Protein AF-A0A645E0I7-F1 (afdb_monomer)

Organism: NCBI:txid1076179

Secondary structure (DSSP, 8-state):
-----S-GGGTHHHHHHHHHHHHHHHHHHHTTSS-GGGHHHHHHHHHIIIIIHHHHHHT-

Mean predicted aligned error: 2.28 Å

Sequence (60 aa):
MLTDSRSFLSYPRHEYFRRILCNLIGNDVENGLLPKSEMEFLGQMVENISYYNAKKFFDF

Radius of gyration: 13.74 Å; Cα contacts (8 Å, |Δi|>4): 23; chains: 1; bounding box: 33×22×32 Å

Foldseek 3Di:
DDQPDPDPPSCCVLVVVLVVVCVVVVVCCVVVVDPPVCVVVVVVVSVCVSPVVVCVVVVD

Solvent-accessible surface area (backbone atoms only — not comparable to full-atom values): 3633 Å² total; per-residue (Å²): 128,78,73,92,60,96,51,88,84,39,62,62,54,56,53,54,50,49,52,53,52,50,49,53,53,48,50,34,36,73,72,62,78,36,67,72,91,44,52,68,60,52,50,52,49,52,49,30,64,74,43,52,49,58,35,66,73,70,71,109

InterPro domains:
  IPR003766 Uronate isomerase [PF02614] (1-58)
  IPR032466 Metal-dependent hydrolase [SSF51556] (1-59)

Structure (mmCIF, N/CA/C/O backbone):
data_AF-A0A645E0I7-F1
#
_entry.id   AF-A0A645E0I7-F1
#
loop_
_atom_site.group_PDB
_atom_site.id
_atom_site.type_symbol
_atom_site.label_atom_id
_atom_site.label_alt_id
_atom_site.label_comp_id
_atom_site.label_asym_id
_atom_site.label_entity_id
_atom_site.label_seq_id
_atom_site.pdbx_PDB_ins_code
_atom_site.Cartn_x
_atom_site.Cartn_y
_atom_site.Cartn_z
_atom_site.occupancy
_atom_site.B_iso_or_equiv
_atom_site.auth_seq_id
_atom_site.auth_comp_id
_atom_site.auth_asym_id
_atom_site.auth_atom_id
_atom_site.pdbx_PDB_model_num
ATOM 1 N N . MET A 1 1 ? 1.850 2.174 -4.816 1.00 96.62 1 MET A N 1
ATOM 2 C CA . MET A 1 1 ? 3.258 2.639 -4.847 1.00 96.62 1 MET A CA 1
ATOM 3 C C . MET A 1 1 ? 4.039 1.802 -5.847 1.00 96.62 1 MET A C 1
ATOM 5 O O . MET A 1 1 ? 3.717 0.630 -5.982 1.00 96.62 1 MET A O 1
ATOM 9 N N . LEU A 1 2 ? 5.033 2.379 -6.518 1.00 97.00 2 LEU A N 1
ATOM 10 C CA . LEU A 1 2 ? 5.965 1.695 -7.424 1.00 97.00 2 LEU A CA 1
ATOM 11 C C . LEU A 1 2 ? 7.398 2.120 -7.071 1.00 97.00 2 LEU A C 1
ATOM 13 O O . LEU A 1 2 ? 7.587 3.238 -6.598 1.00 97.00 2 LEU A O 1
ATOM 17 N N . THR A 1 3 ? 8.395 1.244 -7.231 1.00 97.69 3 THR A N 1
ATOM 18 C CA . THR A 1 3 ? 9.778 1.569 -6.820 1.00 97.69 3 THR A CA 1
ATOM 19 C C . THR A 1 3 ? 10.493 2.521 -7.772 1.00 97.69 3 THR A C 1
ATOM 21 O O . THR A 1 3 ? 11.409 3.207 -7.321 1.00 97.69 3 THR A O 1
ATOM 24 N N . ASP A 1 4 ? 10.118 2.506 -9.057 1.00 97.75 4 ASP A N 1
ATOM 25 C CA . ASP A 1 4 ? 10.821 3.164 -10.171 1.00 97.75 4 ASP A CA 1
ATOM 26 C C . ASP A 1 4 ? 12.347 2.977 -10.108 1.00 97.75 4 ASP A C 1
ATOM 28 O O . ASP A 1 4 ? 13.147 3.906 -10.212 1.00 97.75 4 ASP A O 1
ATOM 32 N N . SER A 1 5 ? 12.777 1.751 -9.808 1.00 97.50 5 SER A N 1
ATOM 33 C CA . SER A 1 5 ? 14.177 1.451 -9.543 1.00 97.50 5 SER A CA 1
ATOM 34 C C . SER A 1 5 ? 14.669 0.300 -10.398 1.00 97.50 5 SER A C 1
ATOM 36 O O . SER A 1 5 ? 13.974 -0.687 -10.611 1.00 97.50 5 SER A O 1
ATOM 38 N N . ARG A 1 6 ? 15.934 0.397 -10.811 1.00 97.62 6 ARG A N 1
ATOM 39 C CA . ARG A 1 6 ? 16.671 -0.684 -11.480 1.00 97.62 6 ARG A CA 1
ATOM 40 C C . ARG A 1 6 ? 17.365 -1.637 -10.495 1.00 97.62 6 ARG A C 1
ATOM 42 O O . ARG A 1 6 ? 18.062 -2.548 -10.922 1.00 97.62 6 ARG A O 1
ATOM 49 N N . SER A 1 7 ? 17.229 -1.409 -9.185 1.00 97.44 7 SER A N 1
ATOM 50 C CA . SER A 1 7 ? 17.862 -2.221 -8.139 1.00 97.44 7 SER A CA 1
ATOM 51 C C . SER A 1 7 ? 16.898 -3.265 -7.577 1.00 97.44 7 SER A C 1
ATOM 53 O O . SER A 1 7 ? 15.800 -2.921 -7.132 1.00 97.44 7 SER A O 1
ATOM 55 N N . PHE A 1 8 ? 17.345 -4.521 -7.489 1.00 97.12 8 PHE A N 1
ATOM 56 C CA . PHE A 1 8 ? 16.612 -5.593 -6.801 1.00 97.12 8 PHE A CA 1
ATOM 57 C C . PHE A 1 8 ? 16.410 -5.320 -5.303 1.00 97.12 8 PHE A C 1
ATOM 59 O O . PHE A 1 8 ? 15.467 -5.828 -4.707 1.00 97.12 8 PHE A O 1
ATOM 66 N N . LEU A 1 9 ? 17.241 -4.470 -4.693 1.00 97.88 9 LEU A N 1
ATOM 67 C CA . LEU A 1 9 ? 17.139 -4.095 -3.277 1.00 97.88 9 LEU A CA 1
ATOM 68 C C . LEU A 1 9 ? 16.169 -2.929 -3.033 1.00 97.88 9 LEU A C 1
ATOM 70 O O . LEU A 1 9 ? 16.166 -2.338 -1.959 1.00 97.88 9 LEU A O 1
ATOM 74 N N . SER A 1 10 ? 15.368 -2.547 -4.029 1.00 98.12 10 SER A N 1
ATOM 75 C CA . SER A 1 10 ? 14.478 -1.387 -3.933 1.00 98.12 10 SER A CA 1
ATOM 76 C C . SER A 1 10 ? 13.119 -1.684 -3.295 1.00 98.12 10 SER A C 1
ATOM 78 O O . SER A 1 10 ? 12.433 -0.746 -2.895 1.00 98.12 10 SER A O 1
ATOM 80 N N . TYR A 1 11 ? 12.728 -2.952 -3.142 1.00 97.88 11 TYR A N 1
ATOM 81 C CA . TYR A 1 11 ? 11.422 -3.328 -2.584 1.00 97.88 11 TYR A CA 1
ATOM 82 C C . TYR A 1 11 ? 11.129 -2.822 -1.159 1.00 97.88 11 TYR A C 1
ATOM 84 O O . TYR A 1 11 ? 9.966 -2.495 -0.908 1.00 97.88 11 TYR A O 1
ATOM 92 N N . PRO A 1 12 ? 12.111 -2.625 -0.252 1.00 98.50 12 PRO A N 1
ATOM 93 C CA . PRO A 1 12 ? 11.876 -1.944 1.024 1.00 98.50 12 PRO A CA 1
ATOM 94 C C . PRO A 1 12 ? 11.268 -0.536 0.889 1.00 98.50 12 PRO A C 1
ATOM 96 O O . PRO A 1 12 ? 10.655 -0.038 1.828 1.00 98.50 12 PRO A O 1
ATOM 99 N N . ARG A 1 13 ? 11.333 0.104 -0.289 1.00 98.56 13 ARG A N 1
ATOM 100 C CA . ARG A 1 13 ? 10.600 1.355 -0.564 1.00 98.56 13 ARG A CA 1
ATOM 101 C C . ARG A 1 13 ? 9.084 1.188 -0.425 1.00 98.56 13 ARG A C 1
ATOM 103 O O . ARG A 1 13 ? 8.414 2.120 0.012 1.00 98.56 13 ARG A O 1
ATOM 110 N N . HIS A 1 14 ? 8.539 0.015 -0.757 1.00 98.44 14 HIS A N 1
ATOM 111 C CA . HIS A 1 14 ? 7.123 -0.280 -0.523 1.00 98.44 14 HIS A CA 1
ATOM 112 C C . HIS A 1 14 ? 6.811 -0.394 0.967 1.00 98.44 14 HIS A C 1
ATOM 114 O O . HIS A 1 14 ? 5.766 0.081 1.399 1.00 98.44 14 HIS A O 1
ATOM 120 N N . GLU A 1 15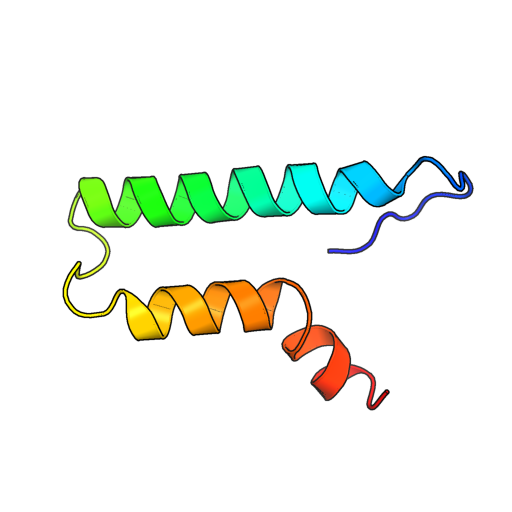 ? 7.705 -0.992 1.756 1.00 98.44 15 GLU A N 1
ATOM 121 C CA . GLU A 1 15 ? 7.549 -1.036 3.210 1.00 98.44 15 GLU A CA 1
ATOM 122 C C . GLU A 1 15 ? 7.572 0.378 3.801 1.00 98.44 15 GLU A C 1
ATOM 124 O O . GLU A 1 15 ? 6.687 0.732 4.576 1.00 98.44 15 GLU A O 1
ATOM 129 N N . TYR A 1 16 ? 8.526 1.212 3.376 1.00 98.50 16 TYR A N 1
ATOM 130 C CA . TYR A 1 16 ? 8.616 2.604 3.812 1.00 98.50 16 TYR A CA 1
ATOM 131 C C . TYR A 1 16 ? 7.336 3.389 3.493 1.00 98.50 16 TYR A C 1
ATOM 133 O O . TYR A 1 16 ? 6.772 4.041 4.370 1.00 98.50 16 TYR A O 1
ATOM 141 N N . PHE A 1 17 ? 6.812 3.246 2.271 1.00 98.75 17 PHE A N 1
ATOM 142 C CA . PHE A 1 17 ? 5.519 3.812 1.882 1.00 98.75 17 PHE A CA 1
ATOM 143 C C . PHE A 1 17 ? 4.371 3.331 2.784 1.00 98.75 17 PHE A C 1
ATOM 145 O O . PHE A 1 17 ? 3.591 4.150 3.264 1.00 98.75 17 PHE A O 1
ATOM 152 N N . ARG A 1 18 ? 4.274 2.021 3.049 1.00 98.69 18 ARG A N 1
ATOM 153 C CA . ARG A 1 18 ? 3.216 1.447 3.901 1.00 98.69 18 ARG A CA 1
ATOM 154 C C . ARG A 1 18 ? 3.286 1.983 5.328 1.00 98.69 18 ARG A C 1
ATOM 156 O O . ARG A 1 18 ? 2.253 2.313 5.893 1.00 98.69 18 ARG A O 1
ATOM 163 N N . ARG A 1 19 ? 4.489 2.129 5.893 1.00 98.69 19 ARG A N 1
ATOM 164 C CA . ARG A 1 19 ? 4.685 2.715 7.230 1.00 98.69 19 ARG A CA 1
ATOM 165 C C . ARG A 1 19 ? 4.205 4.163 7.290 1.00 98.69 19 ARG A C 1
ATOM 167 O O . ARG A 1 19 ? 3.503 4.519 8.228 1.00 98.69 19 ARG A O 1
ATOM 174 N N . ILE A 1 20 ? 4.537 4.974 6.284 1.00 98.75 20 ILE A N 1
ATOM 175 C CA . ILE A 1 20 ? 4.069 6.366 6.199 1.00 98.75 20 ILE A CA 1
ATOM 176 C C . ILE A 1 20 ? 2.542 6.417 6.085 1.00 98.75 20 ILE A C 1
ATOM 178 O O . ILE A 1 20 ? 1.906 7.166 6.821 1.00 98.75 20 ILE A O 1
ATOM 182 N N . LEU A 1 21 ? 1.955 5.600 5.206 1.00 98.69 21 LEU A N 1
ATOM 183 C CA . LEU A 1 21 ? 0.50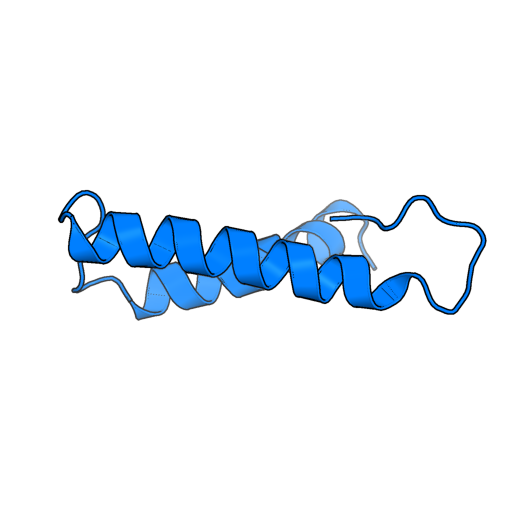6 5.530 5.013 1.00 98.69 21 LEU A CA 1
ATOM 184 C C . LEU A 1 21 ? -0.225 5.130 6.303 1.00 98.69 21 LEU A C 1
ATOM 186 O O . LEU A 1 21 ? -1.175 5.799 6.700 1.00 98.69 21 LEU A O 1
ATOM 190 N N . CYS A 1 22 ? 0.225 4.066 6.972 1.00 98.44 22 CYS A N 1
ATOM 191 C CA . CYS A 1 22 ? -0.394 3.608 8.212 1.00 98.44 22 CYS A CA 1
ATOM 192 C C . CYS A 1 22 ? -0.225 4.619 9.350 1.00 98.44 22 CYS A C 1
ATOM 194 O O . CYS A 1 22 ? -1.162 4.801 10.119 1.00 98.44 22 CYS A O 1
ATOM 196 N N . ASN A 1 23 ? 0.920 5.307 9.443 1.00 98.69 23 ASN A N 1
ATOM 197 C CA . ASN A 1 23 ? 1.100 6.379 10.425 1.00 98.69 23 ASN A CA 1
ATOM 198 C C . ASN A 1 23 ? 0.151 7.553 10.168 1.00 98.69 23 ASN A C 1
ATOM 200 O O . ASN A 1 23 ? -0.416 8.077 11.119 1.00 98.69 23 ASN A O 1
ATOM 204 N N . LEU A 1 24 ? -0.036 7.960 8.908 1.00 98.56 24 LEU A N 1
ATOM 205 C CA . LEU A 1 24 ? -0.977 9.026 8.557 1.00 98.56 24 LEU A CA 1
ATOM 206 C C . LEU A 1 24 ? -2.399 8.668 9.013 1.00 98.56 24 LEU A C 1
ATOM 208 O O . LEU A 1 24 ? -3.001 9.409 9.781 1.00 98.56 24 LEU A O 1
ATOM 212 N N . ILE A 1 25 ? -2.888 7.490 8.613 1.00 98.38 25 ILE A N 1
ATOM 213 C CA . ILE A 1 25 ? -4.234 7.019 8.968 1.00 98.38 25 ILE A CA 1
ATOM 214 C C . ILE A 1 25 ? -4.372 6.845 10.486 1.00 98.38 25 ILE A C 1
ATOM 216 O O . ILE A 1 25 ? -5.378 7.247 11.061 1.00 98.38 25 ILE A O 1
ATOM 220 N N . GLY A 1 26 ? -3.367 6.265 11.147 1.00 98.06 26 GLY A N 1
ATOM 221 C CA . GLY A 1 26 ? -3.362 6.076 12.597 1.00 98.06 26 GLY A CA 1
ATOM 222 C C . GLY A 1 26 ? -3.464 7.400 13.353 1.00 98.06 26 GLY A C 1
ATOM 223 O O . GLY A 1 26 ? -4.303 7.530 14.240 1.00 98.06 26 GLY A O 1
ATOM 224 N N . ASN A 1 27 ? -2.692 8.408 12.940 1.00 98.50 27 ASN A N 1
ATOM 225 C CA . ASN A 1 27 ? -2.756 9.747 13.522 1.00 98.50 27 ASN A CA 1
ATOM 226 C C . ASN A 1 27 ? -4.129 10.396 13.302 1.00 98.50 27 ASN A C 1
ATOM 228 O O . ASN A 1 27 ? -4.671 11.006 14.220 1.00 98.50 27 ASN A O 1
ATOM 232 N N . ASP A 1 28 ? -4.722 10.254 12.115 1.00 98.44 28 ASP A N 1
ATOM 233 C CA . ASP A 1 28 ? -6.060 10.788 11.833 1.00 98.44 28 ASP A CA 1
ATOM 234 C C . ASP A 1 28 ? -7.134 10.122 12.712 1.00 98.44 28 ASP A C 1
ATOM 236 O O . ASP A 1 28 ? -8.046 10.788 13.207 1.00 98.44 28 ASP A O 1
ATOM 240 N N . VAL A 1 29 ? -7.000 8.819 12.974 1.00 98.06 29 VAL A N 1
ATOM 241 C CA . VAL A 1 29 ? -7.864 8.075 13.903 1.00 98.06 29 VAL A CA 1
ATOM 242 C C . VAL A 1 29 ? -7.667 8.531 15.355 1.00 98.06 29 VAL A C 1
ATOM 244 O O . VAL A 1 29 ? -8.637 8.669 16.105 1.00 98.06 29 VAL A O 1
ATOM 247 N N . GLU A 1 30 ? -6.428 8.765 15.786 1.00 98.06 30 GLU A N 1
ATOM 248 C CA . GLU A 1 30 ? -6.121 9.255 17.136 1.00 98.06 30 GLU A CA 1
ATOM 249 C C . GLU A 1 30 ? -6.641 10.676 17.369 1.00 98.06 30 GLU A C 1
ATOM 251 O O . GLU A 1 30 ? -7.206 10.950 18.429 1.00 98.06 30 GLU A O 1
ATOM 256 N N . ASN A 1 31 ? -6.537 11.536 16.354 1.00 98.12 31 ASN A N 1
ATOM 257 C CA . ASN A 1 31 ? -7.032 12.912 16.367 1.00 98.12 31 ASN A CA 1
ATOM 258 C C . ASN A 1 31 ? -8.558 13.021 16.191 1.00 98.12 31 ASN A C 1
ATOM 260 O O . ASN A 1 31 ? -9.101 14.123 16.243 1.00 98.12 31 ASN A O 1
ATOM 264 N N . GLY A 1 32 ? -9.262 11.904 15.976 1.00 96.81 32 GLY A N 1
ATOM 265 C CA . GLY A 1 32 ? 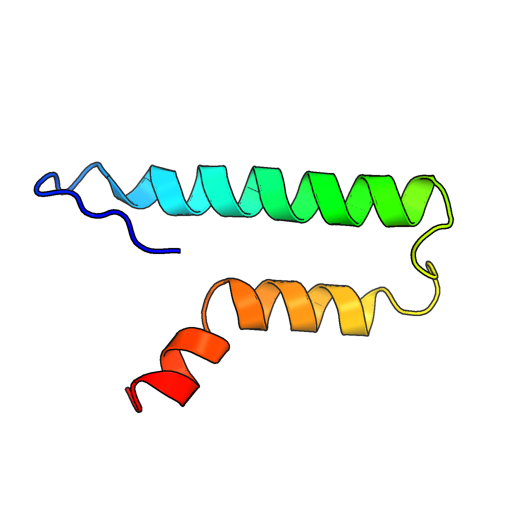-10.715 11.882 15.788 1.00 96.81 32 GLY A CA 1
ATOM 266 C C . GLY A 1 32 ? -11.189 12.410 14.429 1.00 96.81 32 GLY A C 1
ATOM 267 O O . GLY A 1 32 ? -12.374 12.693 14.273 1.00 96.81 32 GLY A O 1
ATOM 268 N N . LEU A 1 33 ? -10.287 12.532 13.450 1.00 97.81 33 LEU A N 1
ATOM 269 C CA . LEU A 1 33 ? -10.614 12.878 12.063 1.00 97.81 33 LEU A CA 1
ATOM 270 C C . LEU A 1 33 ? -11.206 11.681 11.310 1.00 97.81 33 LEU A C 1
ATOM 272 O O . LEU A 1 33 ? -11.999 11.861 10.387 1.00 97.81 33 LEU A O 1
ATOM 276 N N . LEU A 1 34 ? -10.841 10.465 11.726 1.00 97.44 34 LEU A N 1
ATOM 277 C CA . LEU A 1 34 ? -11.415 9.214 11.242 1.00 97.44 34 LEU A CA 1
ATOM 278 C C . LEU A 1 34 ? -12.071 8.431 12.394 1.00 97.44 34 LEU A C 1
ATOM 280 O O . LEU A 1 34 ? -11.511 8.357 13.494 1.00 97.44 34 LEU A O 1
ATOM 284 N N . PRO A 1 35 ? -13.248 7.822 12.169 1.00 95.88 35 PRO A N 1
ATOM 285 C CA . PRO A 1 35 ? -13.972 7.104 13.208 1.00 95.88 35 PRO A CA 1
ATOM 286 C C . PRO A 1 35 ? -13.270 5.793 13.580 1.00 95.88 35 PRO A C 1
ATOM 288 O O . PRO A 1 35 ? -13.117 4.886 12.764 1.00 95.88 35 PRO A O 1
ATOM 291 N N . LYS A 1 36 ? -12.926 5.642 14.865 1.00 95.12 36 LYS A N 1
ATOM 292 C CA . LYS A 1 36 ? -12.359 4.394 15.418 1.00 95.12 36 LYS A CA 1
ATOM 293 C C . LYS A 1 36 ? -13.258 3.172 15.200 1.00 95.12 36 LYS A C 1
ATOM 295 O O . LYS A 1 36 ? -12.747 2.060 15.111 1.00 95.12 36 LYS A O 1
ATOM 300 N N . SER A 1 37 ? -14.575 3.368 15.107 1.00 96.19 37 SER A N 1
ATOM 301 C CA . SER A 1 37 ? -15.544 2.300 14.831 1.00 96.19 37 SER A CA 1
ATOM 302 C C . SER A 1 37 ? -15.386 1.669 13.445 1.00 96.19 37 SER A C 1
ATOM 304 O O . SER A 1 37 ? -15.857 0.557 13.247 1.00 96.19 37 SER A O 1
ATOM 306 N N . GLU A 1 38 ? -14.712 2.332 12.502 1.00 96.31 38 GLU A N 1
ATOM 307 C CA . GLU A 1 38 ? -14.523 1.854 11.124 1.00 96.31 38 GLU A CA 1
ATOM 308 C C . GLU A 1 38 ? -13.141 1.223 10.886 1.00 96.31 38 GLU A C 1
ATOM 310 O O . GLU A 1 38 ? -12.648 1.173 9.761 1.00 96.31 38 GLU A O 1
ATOM 315 N N . MET A 1 39 ? -12.492 0.712 11.936 1.00 95.94 39 MET A N 1
ATOM 316 C CA . MET A 1 39 ? -11.146 0.134 11.837 1.00 95.94 39 MET A CA 1
ATOM 317 C C . MET A 1 39 ? -11.035 -0.988 10.791 1.00 95.94 39 MET A C 1
ATOM 319 O O . MET A 1 39 ? -10.027 -1.085 10.094 1.00 95.94 39 MET A O 1
ATOM 323 N N . GLU A 1 40 ? -12.073 -1.814 10.647 1.00 97.56 40 GLU A N 1
ATOM 324 C CA . GLU A 1 40 ? -12.119 -2.882 9.641 1.00 97.56 40 GLU A CA 1
ATOM 325 C C . GLU A 1 40 ? -12.100 -2.316 8.212 1.00 97.56 40 GLU A C 1
ATOM 327 O O . GLU A 1 40 ? -11.315 -2.757 7.370 1.00 97.56 40 GLU A O 1
ATOM 332 N N . PHE A 1 41 ? -12.891 -1.270 7.958 1.00 97.81 41 PHE A N 1
ATOM 333 C CA . PHE A 1 41 ? -12.902 -0.569 6.676 1.00 97.81 41 PHE A CA 1
ATOM 334 C C . PHE A 1 41 ? -11.549 0.095 6.381 1.00 97.81 41 PHE A C 1
ATOM 336 O O . PHE A 1 41 ? -11.033 -0.019 5.268 1.00 97.81 41 PHE A O 1
ATOM 343 N N . LEU A 1 42 ? -10.936 0.739 7.380 1.00 98.19 42 LEU A N 1
ATOM 344 C CA . LEU A 1 42 ? -9.610 1.347 7.241 1.00 98.19 42 LEU A CA 1
ATOM 345 C C . LEU A 1 42 ? -8.530 0.297 6.940 1.00 98.19 42 LEU A C 1
ATOM 347 O O . LEU A 1 42 ? -7.672 0.531 6.087 1.00 98.19 42 LEU A O 1
ATOM 351 N N . GLY A 1 43 ? -8.598 -0.877 7.573 1.00 97.94 43 GLY A N 1
ATOM 352 C CA . GLY A 1 43 ? -7.732 -2.014 7.257 1.00 97.94 43 GLY A CA 1
ATOM 353 C C . GLY A 1 43 ? -7.877 -2.453 5.799 1.00 97.94 43 GLY A C 1
ATOM 354 O O . GLY A 1 43 ? -6.887 -2.510 5.063 1.00 97.94 43 GLY A O 1
ATOM 355 N N . GLN A 1 44 ? -9.115 -2.649 5.339 1.00 98.56 44 GLN A N 1
ATOM 356 C CA . GLN A 1 44 ? -9.395 -3.006 3.948 1.00 98.56 44 GLN A CA 1
ATOM 357 C C . GLN A 1 44 ? -8.904 -1.934 2.962 1.00 98.56 44 GLN A C 1
ATOM 359 O O . GLN A 1 44 ? -8.376 -2.255 1.893 1.00 98.56 44 GLN A O 1
ATOM 364 N N . MET A 1 45 ? -9.039 -0.653 3.313 1.00 98.44 45 MET A N 1
ATOM 365 C CA . MET A 1 45 ? -8.524 0.463 2.521 1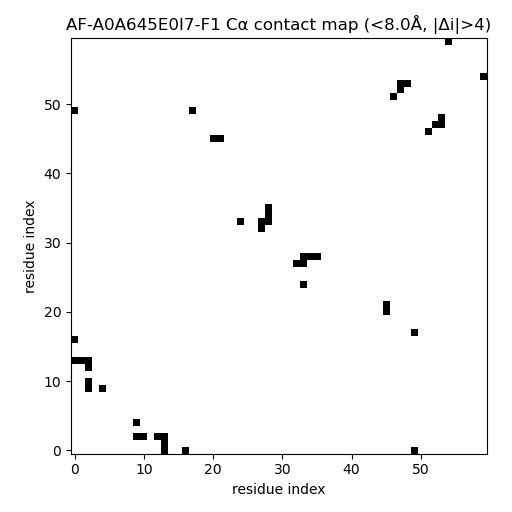.00 98.44 45 MET A CA 1
ATOM 366 C C . MET A 1 45 ? -6.996 0.400 2.387 1.00 98.44 45 MET A C 1
ATOM 368 O O . MET A 1 45 ? -6.474 0.564 1.282 1.00 98.44 45 MET A O 1
ATOM 372 N N . VAL A 1 46 ? -6.271 0.120 3.475 1.00 98.56 46 VAL A N 1
ATOM 373 C CA . VAL A 1 46 ? -4.807 -0.030 3.453 1.00 98.56 46 VAL A CA 1
ATOM 374 C C . VAL A 1 46 ? -4.379 -1.193 2.556 1.00 98.56 46 VAL A C 1
ATOM 376 O O . VAL A 1 46 ? -3.441 -1.033 1.768 1.00 98.56 46 VAL A O 1
ATOM 379 N 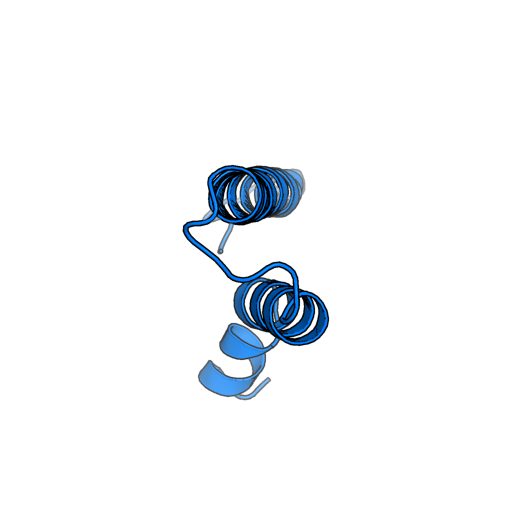N . GLU A 1 47 ? -5.065 -2.337 2.612 1.00 98.50 47 GLU A N 1
ATOM 380 C CA . GLU A 1 47 ? -4.806 -3.475 1.717 1.00 98.50 47 GLU A CA 1
ATOM 381 C C . GLU A 1 47 ? -5.048 -3.115 0.248 1.00 98.50 47 GLU A C 1
ATOM 383 O O . GLU A 1 47 ? -4.220 -3.400 -0.626 1.00 98.50 47 GLU A O 1
ATOM 3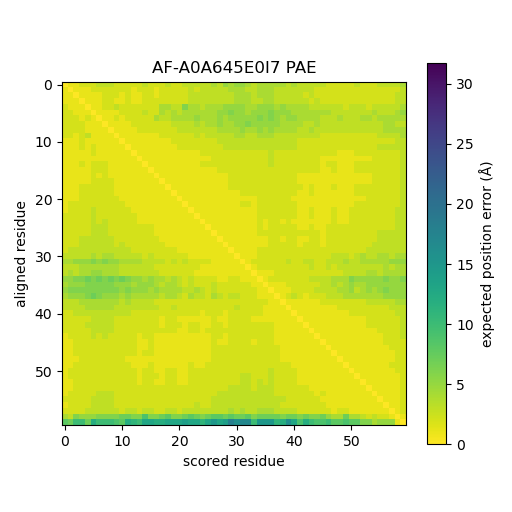88 N N . ASN A 1 48 ? -6.156 -2.422 -0.017 1.00 98.69 48 ASN A N 1
ATOM 389 C CA . ASN A 1 48 ? -6.519 -1.961 -1.348 1.00 98.69 48 ASN A CA 1
ATOM 390 C C . ASN A 1 48 ? -5.453 -1.023 -1.922 1.00 98.69 48 ASN A C 1
ATOM 392 O O . ASN A 1 48 ? -4.961 -1.254 -3.027 1.00 98.69 48 ASN A O 1
ATOM 396 N N . ILE A 1 49 ? -5.017 -0.018 -1.159 1.00 98.69 49 ILE A N 1
ATOM 397 C CA . ILE A 1 49 ? -3.951 0.910 -1.570 1.00 98.69 49 ILE A CA 1
ATOM 398 C C . ILE A 1 49 ? -2.614 0.175 -1.758 1.00 98.69 49 ILE A C 1
ATOM 400 O O . ILE A 1 49 ? -1.839 0.496 -2.665 1.00 98.69 49 ILE A O 1
ATOM 404 N N . SER A 1 50 ? -2.332 -0.811 -0.906 1.00 98.50 50 SER A N 1
ATOM 405 C CA . SER A 1 50 ? -1.059 -1.534 -0.903 1.00 98.50 50 SER A CA 1
ATOM 406 C C . SER A 1 50 ? -0.922 -2.560 -2.025 1.00 98.50 50 SER A C 1
ATOM 408 O O . SER A 1 50 ? 0.218 -2.897 -2.365 1.00 98.50 50 SER A O 1
ATOM 410 N N . TYR A 1 51 ? -2.033 -3.065 -2.573 1.00 98.00 51 TYR A N 1
ATOM 411 C CA . TYR A 1 51 ? -2.014 -4.104 -3.603 1.00 98.00 51 TYR A CA 1
ATOM 412 C C . TYR A 1 51 ? -3.282 -4.167 -4.471 1.00 98.00 51 TYR A C 1
ATOM 414 O O . TYR A 1 51 ? -3.178 -4.025 -5.692 1.00 98.00 51 TYR A O 1
ATOM 422 N N . TYR A 1 52 ? -4.470 -4.374 -3.886 1.00 98.50 52 TYR A N 1
ATOM 423 C CA . TYR A 1 52 ? -5.643 -4.799 -4.670 1.00 98.50 52 TYR A CA 1
ATOM 424 C C . TYR A 1 52 ? -6.155 -3.754 -5.667 1.00 98.50 52 TYR A C 1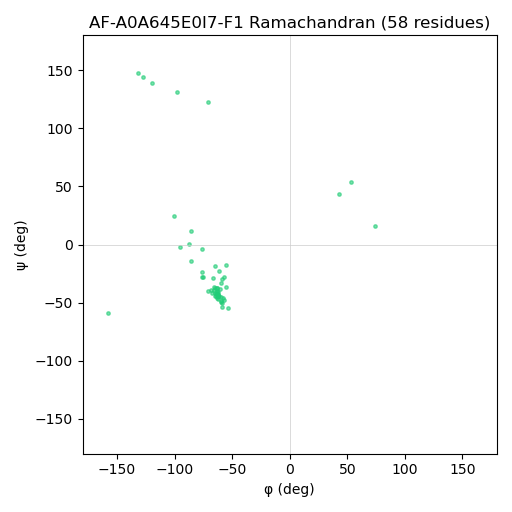
ATOM 426 O O . TYR A 1 52 ? -6.658 -4.128 -6.725 1.00 98.50 52 TYR A O 1
ATOM 434 N N . ASN A 1 53 ? -5.968 -2.459 -5.401 1.00 98.44 53 ASN A N 1
ATOM 435 C CA . ASN A 1 53 ? -6.307 -1.412 -6.365 1.00 98.44 53 ASN A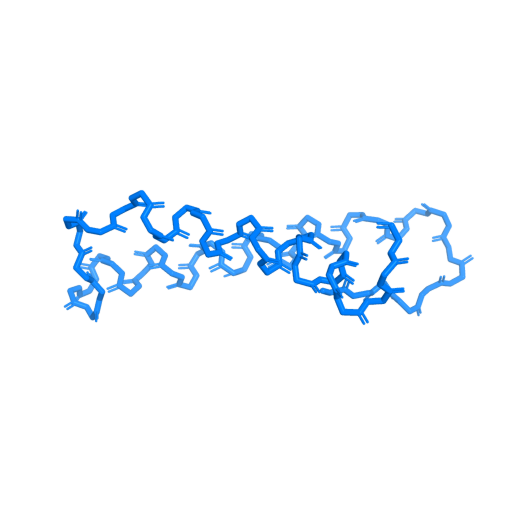 CA 1
ATOM 436 C C . ASN A 1 53 ? -5.433 -1.507 -7.615 1.00 98.44 53 ASN A C 1
ATOM 438 O O . ASN A 1 53 ? -5.953 -1.431 -8.721 1.00 98.44 53 ASN A O 1
ATOM 442 N N . ALA A 1 54 ? -4.120 -1.709 -7.450 1.00 98.12 54 ALA A N 1
ATOM 443 C CA . ALA A 1 54 ? -3.217 -1.895 -8.582 1.00 98.12 54 ALA A CA 1
ATOM 444 C C . ALA A 1 54 ? -3.559 -3.184 -9.341 1.00 98.12 54 ALA A C 1
ATOM 446 O O . ALA A 1 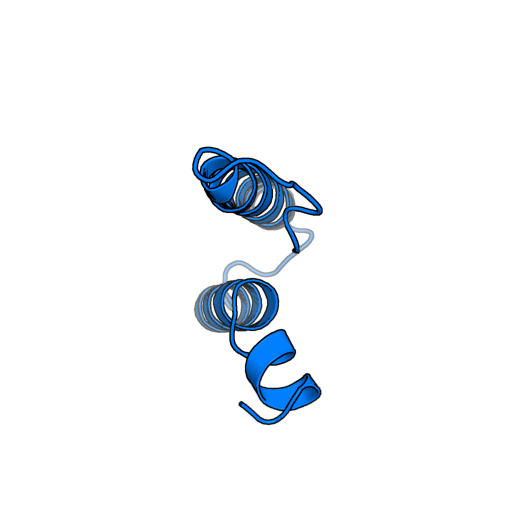54 ? -3.631 -3.156 -10.564 1.00 98.12 54 ALA A O 1
ATOM 447 N N . LYS A 1 55 ? -3.856 -4.271 -8.615 1.00 97.94 55 LYS A N 1
ATOM 448 C CA . LYS A 1 55 ? -4.329 -5.537 -9.196 1.00 97.94 55 LYS A CA 1
ATOM 449 C C . LYS A 1 55 ? -5.541 -5.355 -10.089 1.00 97.94 55 LYS A C 1
ATOM 451 O O . LYS A 1 55 ? -5.507 -5.712 -11.258 1.00 97.94 55 LYS A O 1
ATOM 456 N N . LYS A 1 56 ? -6.585 -4.736 -9.549 1.00 98.12 56 LYS A N 1
ATOM 457 C CA . LYS A 1 56 ? -7.823 -4.469 -10.276 1.00 98.12 56 LYS A CA 1
ATOM 458 C C . LYS A 1 56 ? -7.622 -3.502 -11.444 1.00 98.12 56 LYS A C 1
ATOM 460 O O . LYS A 1 56 ? -8.271 -3.653 -12.467 1.00 98.12 56 LYS A O 1
ATOM 465 N N . PHE A 1 57 ? -6.772 -2.490 -11.281 1.00 98.06 57 PHE A N 1
ATOM 466 C CA . PHE A 1 57 ? -6.560 -1.465 -12.301 1.00 98.06 57 PHE A CA 1
ATOM 467 C C . PHE A 1 57 ? -5.793 -1.992 -13.519 1.00 98.06 57 PHE A C 1
ATOM 469 O O . PHE A 1 57 ? -6.121 -1.630 -14.644 1.00 98.06 57 PHE A O 1
ATOM 476 N N . PHE A 1 58 ? -4.780 -2.831 -13.294 1.00 97.81 58 PHE A N 1
ATOM 477 C CA . PHE A 1 58 ? -3.945 -3.399 -14.357 1.00 97.81 58 PHE A CA 1
ATOM 478 C C . PHE A 1 58 ? -4.393 -4.790 -14.823 1.00 97.81 58 PHE A C 1
ATOM 480 O O . PHE A 1 58 ? -3.777 -5.325 -15.739 1.00 97.81 58 PHE A O 1
ATOM 487 N N . ASP A 1 59 ? -5.440 -5.346 -14.208 1.00 95.00 59 ASP A N 1
ATOM 488 C CA . ASP A 1 59 ? -6.041 -6.643 -14.541 1.00 95.00 59 ASP A CA 1
ATOM 489 C C . ASP A 1 59 ? -5.023 -7.803 -14.561 1.00 95.00 59 ASP A C 1
ATOM 491 O O . ASP A 1 59 ? -4.880 -8.519 -15.552 1.00 95.00 59 ASP A O 1
ATOM 495 N N . PHE A 1 60 ? -4.273 -7.955 -13.458 1.00 87.88 60 PHE A N 1
ATOM 496 C CA . PHE A 1 60 ? -3.307 -9.048 -13.244 1.00 87.88 60 PHE A CA 1
ATOM 497 C C . PHE A 1 60 ? -3.756 -10.082 -12.203 1.00 87.88 60 PHE A C 1
ATOM 499 O O . PHE A 1 60 ? -4.619 -9.775 -11.345 1.00 87.88 60 PHE A O 1
#

pLDDT: mean 97.71, std 1.55, range [87.88, 98.75]